Protein AF-A0A937Q8V1-F1 (afdb_monomer_lite)

Secondary structure (DSSP, 8-state):
-----------------HHHHHHT--HHHHHHHH-TTHHHHHHHHTTS---TTTTEEE-SSEEEEEETTEEEEEEEETTTTTEEEEEESS-SSS-HHHHHHHHHHHH-TTTTTSSPPPPP----------------PPP-----------

Foldsee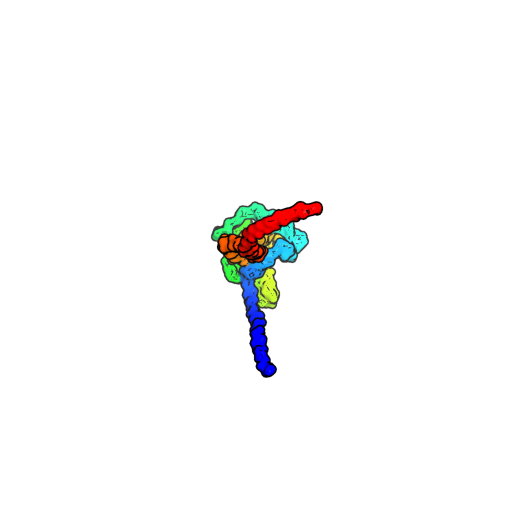k 3Di:
DDDDPDDDPPPPPPPCWPLLVLLPDDQVNQCVVQDPCRNVLLVLLCPFPFDCVPAWDDDRFWTWGQGPNKIKIWGFDPVPVRDIDIDIPVDPHRHSNSSNVSNCSNPCSVVSVSDDDDPDPPPPPDPPPPDDDDDDDDDDDDDDDDDDDD

Structure (mmCIF, N/CA/C/O backbone):
data_AF-A0A937Q8V1-F1
#
_entry.id   AF-A0A937Q8V1-F1
#
loop_
_atom_site.group_PDB
_atom_site.id
_atom_site.type_symbol
_atom_site.label_atom_id
_atom_site.label_alt_id
_atom_site.label_comp_id
_atom_site.label_asym_id
_atom_site.label_entity_id
_atom_site.label_seq_id
_atom_site.pdbx_PDB_ins_code
_atom_site.Cartn_x
_atom_site.Cartn_y
_atom_site.Cartn_z
_atom_site.occupancy
_atom_site.B_iso_or_equiv
_atom_site.auth_seq_id
_atom_site.auth_comp_id
_atom_site.auth_asym_id
_atom_site.auth_atom_id
_atom_site.pdbx_PDB_model_num
ATOM 1 N N . MET A 1 1 ? 53.459 1.905 23.035 1.00 51.44 1 MET A N 1
ATOM 2 C CA . MET A 1 1 ? 52.664 2.034 21.793 1.00 51.44 1 MET A CA 1
ATOM 3 C C . MET A 1 1 ? 51.972 0.692 21.581 1.00 51.44 1 MET A C 1
ATOM 5 O O . MET A 1 1 ? 52.314 -0.215 22.322 1.00 51.44 1 MET A O 1
ATOM 9 N N . ASP A 1 2 ? 50.999 0.586 20.674 1.00 35.78 2 ASP A N 1
ATOM 10 C CA . ASP A 1 2 ? 50.226 -0.640 20.363 1.00 35.78 2 ASP A CA 1
ATOM 11 C C . ASP A 1 2 ? 49.069 -0.959 21.334 1.00 35.78 2 ASP A C 1
ATOM 13 O O . ASP A 1 2 ? 49.249 -1.010 22.543 1.00 35.78 2 ASP A O 1
ATOM 17 N N . LEU A 1 3 ? 47.833 -1.249 20.924 1.00 42.84 3 LEU A N 1
ATOM 18 C CA . LEU A 1 3 ? 47.036 -0.986 19.722 1.00 42.84 3 LEU A CA 1
ATOM 19 C C . LEU A 1 3 ? 45.614 -1.368 20.177 1.00 42.84 3 LEU A C 1
ATOM 21 O O . LEU A 1 3 ? 45.365 -2.522 20.517 1.00 42.84 3 LEU A O 1
ATOM 25 N N . HIS A 1 4 ? 44.688 -0.409 20.265 1.00 49.44 4 HIS A N 1
ATOM 26 C CA . HIS A 1 4 ? 43.284 -0.716 20.554 1.00 49.44 4 HIS A CA 1
ATOM 27 C C . HIS A 1 4 ? 42.698 -1.507 19.373 1.00 49.44 4 HIS A C 1
ATOM 29 O O . HIS A 1 4 ? 42.742 -1.000 18.248 1.00 49.44 4 HIS A O 1
ATOM 35 N N . PRO A 1 5 ? 42.085 -2.687 19.572 1.00 48.97 5 PRO A N 1
ATOM 36 C CA . PRO A 1 5 ? 41.245 -3.269 18.540 1.00 48.97 5 PRO A CA 1
ATOM 37 C C . PRO A 1 5 ? 39.946 -2.458 18.465 1.00 48.97 5 PRO A C 1
ATOM 39 O O . PRO A 1 5 ? 39.041 -2.584 19.292 1.00 48.97 5 PRO A O 1
ATOM 42 N N . GLY A 1 6 ? 39.878 -1.583 17.460 1.00 43.22 6 GLY A N 1
ATOM 43 C CA . GLY A 1 6 ? 38.652 -0.918 17.046 1.00 43.22 6 GLY A CA 1
ATOM 44 C C . GLY A 1 6 ? 37.576 -1.958 16.749 1.00 43.22 6 GLY A C 1
ATOM 45 O O . GLY A 1 6 ? 37.759 -2.845 15.915 1.00 43.22 6 GLY A O 1
ATOM 46 N N . ARG A 1 7 ? 36.455 -1.851 17.466 1.00 44.16 7 ARG A N 1
ATOM 47 C CA . ARG A 1 7 ? 35.243 -2.648 17.267 1.00 44.16 7 ARG A CA 1
ATOM 48 C C . ARG A 1 7 ? 34.847 -2.619 15.792 1.00 44.16 7 ARG A C 1
ATOM 50 O O . ARG A 1 7 ? 34.417 -1.591 15.275 1.00 44.16 7 ARG A O 1
ATOM 57 N N . THR A 1 8 ? 34.945 -3.763 15.130 1.00 42.12 8 THR A N 1
ATOM 58 C CA . THR A 1 8 ? 34.276 -4.014 13.857 1.00 42.12 8 THR A CA 1
ATOM 59 C C . THR A 1 8 ? 32.777 -4.032 14.136 1.00 42.12 8 THR A C 1
ATOM 61 O O . THR A 1 8 ? 32.245 -4.988 14.698 1.00 42.12 8 THR A O 1
ATOM 64 N N . THR A 1 9 ? 32.068 -2.964 13.771 1.00 42.62 9 THR A N 1
ATOM 65 C CA . THR A 1 9 ? 30.610 -3.006 13.657 1.00 42.62 9 THR A CA 1
ATOM 66 C C . THR A 1 9 ? 30.280 -3.924 12.484 1.00 42.62 9 THR A C 1
ATOM 68 O O . THR A 1 9 ? 30.187 -3.511 11.329 1.00 42.62 9 THR A O 1
ATOM 71 N N . MET A 1 10 ? 30.149 -5.220 12.775 1.00 40.78 10 MET A N 1
ATOM 72 C CA . MET A 1 10 ? 29.489 -6.158 11.878 1.00 40.78 10 MET A CA 1
ATOM 73 C C . MET A 1 10 ? 28.087 -5.607 11.628 1.00 40.78 10 MET A C 1
ATOM 75 O O . MET A 1 10 ? 27.216 -5.649 12.492 1.00 40.78 10 MET A O 1
ATOM 79 N N . LYS A 1 11 ? 27.905 -5.010 10.450 1.00 45.41 11 LYS A N 1
ATOM 80 C CA . LYS A 1 11 ? 26.626 -4.538 9.933 1.00 45.41 11 LYS A CA 1
ATOM 81 C C . LYS A 1 11 ? 25.751 -5.770 9.746 1.00 45.41 11 LYS A C 1
ATOM 83 O O . LYS A 1 11 ? 25.783 -6.411 8.698 1.00 45.41 11 LYS A O 1
ATOM 88 N N . GLU A 1 12 ? 25.055 -6.142 10.815 1.00 48.50 12 GLU A N 1
ATOM 89 C CA . GLU A 1 12 ? 24.079 -7.218 10.854 1.00 48.50 12 GLU A CA 1
ATOM 90 C C . GLU A 1 12 ? 23.192 -7.067 9.618 1.00 48.50 12 GLU A C 1
ATOM 92 O O . GLU A 1 12 ? 22.568 -6.020 9.412 1.00 48.50 12 GLU A O 1
ATOM 97 N N . LYS A 1 13 ? 23.234 -8.058 8.716 1.00 46.06 13 LYS A N 1
ATOM 98 C CA . LYS A 1 13 ? 22.411 -8.085 7.504 1.00 46.06 13 LYS A CA 1
ATOM 99 C C . LYS A 1 13 ? 20.965 -8.220 7.960 1.00 46.06 13 LYS A C 1
ATOM 101 O O . LYS A 1 13 ? 20.428 -9.320 8.038 1.00 46.06 13 LYS A O 1
ATOM 106 N N . LYS A 1 14 ? 20.366 -7.085 8.316 1.00 52.41 14 LYS A N 1
ATOM 107 C CA . LYS A 1 14 ? 18.992 -6.962 8.777 1.00 52.41 14 LYS A CA 1
ATOM 108 C C . LYS A 1 14 ? 18.127 -7.534 7.666 1.00 52.41 14 LYS A C 1
ATOM 110 O O . LYS A 1 14 ? 18.004 -6.934 6.601 1.00 52.41 14 LYS A O 1
ATOM 115 N N . MET A 1 15 ? 17.634 -8.752 7.872 1.00 56.44 15 MET A N 1
ATOM 116 C CA . MET A 1 15 ? 16.781 -9.440 6.915 1.00 56.44 15 MET A CA 1
ATOM 117 C C . MET A 1 15 ? 15.551 -8.544 6.738 1.00 56.44 15 MET A C 1
ATOM 119 O O . MET A 1 15 ? 14.749 -8.420 7.665 1.00 56.44 15 MET A O 1
ATOM 123 N N . ILE A 1 16 ? 15.482 -7.809 5.623 1.00 66.19 16 ILE A N 1
ATOM 124 C CA . ILE A 1 16 ? 14.467 -6.771 5.435 1.00 66.19 16 ILE A CA 1
ATOM 125 C C . ILE A 1 16 ? 13.112 -7.468 5.456 1.00 66.19 16 ILE A C 1
ATOM 127 O O . ILE A 1 16 ? 12.815 -8.322 4.620 1.00 66.19 16 ILE A O 1
ATOM 131 N N . ARG A 1 17 ? 12.306 -7.135 6.462 1.00 78.25 17 ARG A N 1
ATOM 132 C CA . ARG A 1 17 ? 10.955 -7.674 6.631 1.00 78.25 17 ARG A CA 1
ATOM 133 C C . ARG A 1 17 ? 9.994 -6.873 5.761 1.00 78.25 17 ARG A C 1
ATOM 135 O O . ARG A 1 17 ? 10.246 -5.696 5.504 1.00 78.25 17 ARG A O 1
ATOM 142 N N . LEU A 1 18 ? 8.859 -7.466 5.374 1.00 84.38 18 LEU A N 1
ATOM 143 C CA . LEU A 1 18 ? 7.825 -6.735 4.626 1.00 84.38 18 LEU A CA 1
ATOM 144 C C . LEU A 1 18 ? 7.449 -5.447 5.365 1.00 84.38 18 LEU A C 1
ATOM 146 O O . LEU A 1 18 ? 7.437 -4.379 4.764 1.00 84.38 18 LEU A O 1
ATOM 150 N N . LYS A 1 19 ? 7.256 -5.538 6.686 1.00 83.00 19 LYS A N 1
ATOM 151 C CA . LYS A 1 19 ? 6.937 -4.381 7.527 1.00 83.00 19 LYS A CA 1
ATOM 152 C C . LYS A 1 19 ? 7.980 -3.261 7.449 1.00 83.00 19 LYS A C 1
ATOM 154 O O . LYS A 1 19 ? 7.607 -2.105 7.314 1.00 83.00 19 LYS A O 1
ATOM 159 N N . ASP A 1 20 ? 9.271 -3.596 7.467 1.00 80.62 20 ASP A N 1
ATOM 160 C CA . ASP A 1 20 ? 10.363 -2.613 7.359 1.00 80.62 20 ASP A CA 1
ATOM 161 C C . ASP A 1 20 ? 10.354 -1.927 5.981 1.00 80.62 20 ASP A C 1
ATOM 163 O O . ASP A 1 20 ? 10.463 -0.705 5.878 1.00 80.62 20 ASP A O 1
ATOM 167 N N . LYS A 1 21 ? 10.100 -2.702 4.917 1.00 83.50 21 LYS A N 1
ATOM 168 C CA . LYS A 1 21 ? 9.978 -2.170 3.555 1.00 83.50 21 LYS A CA 1
ATOM 169 C C . LYS A 1 21 ? 8.781 -1.232 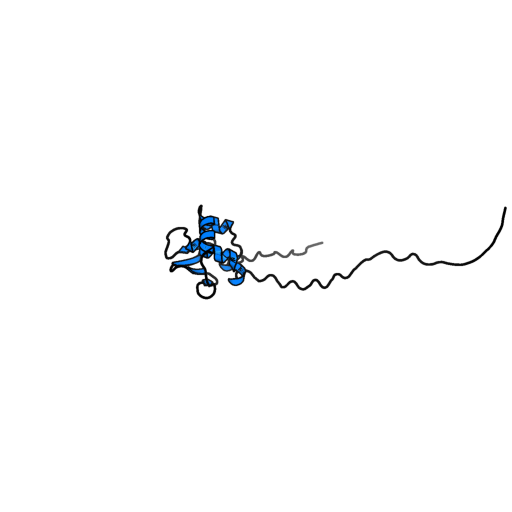3.397 1.00 83.50 21 LYS A C 1
ATOM 171 O O . LYS A 1 21 ? 8.913 -0.199 2.747 1.00 83.50 21 LYS A O 1
ATOM 176 N N . LEU A 1 22 ? 7.630 -1.603 3.959 1.00 86.88 22 LEU A N 1
ATOM 177 C CA . LEU A 1 22 ? 6.407 -0.801 3.904 1.00 86.88 22 LEU A CA 1
ATOM 178 C C . LEU A 1 22 ? 6.508 0.452 4.787 1.00 86.88 22 LEU A C 1
ATOM 180 O O . LEU A 1 22 ? 6.048 1.515 4.387 1.00 86.88 22 LEU A O 1
ATOM 184 N N . SER A 1 23 ? 7.180 0.366 5.938 1.00 84.25 23 SER A N 1
ATOM 185 C CA . SER A 1 23 ? 7.414 1.508 6.835 1.00 84.25 23 SER A CA 1
ATOM 186 C C . SER A 1 23 ? 8.223 2.617 6.151 1.00 84.25 23 SER A C 1
ATOM 188 O O . SER A 1 23 ? 7.828 3.789 6.144 1.00 84.25 23 SER A O 1
ATOM 190 N N . HIS A 1 24 ? 9.296 2.234 5.453 1.00 84.44 24 HIS A N 1
ATOM 191 C CA . HIS A 1 24 ? 10.133 3.150 4.676 1.00 84.44 24 HIS A CA 1
ATOM 192 C C . HIS A 1 24 ? 9.541 3.546 3.313 1.00 84.44 24 HIS A C 1
ATOM 194 O O . HIS A 1 24 ? 10.170 4.310 2.578 1.00 84.44 24 HIS A O 1
ATOM 200 N N . LEU A 1 25 ? 8.353 3.044 2.955 1.00 87.31 25 LEU A N 1
ATOM 201 C CA . LEU A 1 25 ? 7.737 3.336 1.668 1.00 87.31 25 LEU A CA 1
ATOM 202 C C . LEU A 1 25 ? 7.340 4.812 1.579 1.00 87.31 25 LEU A C 1
ATOM 204 O O . LEU A 1 25 ? 6.617 5.323 2.433 1.00 87.31 25 LEU A O 1
ATOM 208 N N . THR A 1 26 ? 7.774 5.506 0.532 1.00 88.94 26 THR A N 1
ATOM 209 C CA . THR A 1 26 ? 7.371 6.896 0.268 1.00 88.94 26 THR A CA 1
ATOM 210 C C . THR A 1 26 ? 6.316 6.973 -0.833 1.00 88.94 26 THR A C 1
ATOM 212 O O . THR A 1 26 ? 6.213 6.083 -1.679 1.00 88.94 26 THR A O 1
ATOM 215 N N . TYR A 1 27 ? 5.578 8.084 -0.893 1.00 89.69 27 TYR A N 1
ATOM 216 C CA . TYR A 1 27 ? 4.623 8.346 -1.977 1.00 89.69 27 TYR A CA 1
ATOM 217 C C . TYR A 1 27 ? 5.274 8.241 -3.368 1.00 89.69 27 TYR A C 1
ATOM 219 O O . TYR A 1 27 ? 4.716 7.646 -4.290 1.00 89.69 27 TYR A O 1
ATOM 227 N N . THR A 1 28 ? 6.501 8.749 -3.514 1.00 89.62 28 THR A N 1
ATOM 228 C CA . THR A 1 28 ? 7.262 8.660 -4.768 1.00 89.62 28 THR A CA 1
ATOM 229 C C . THR A 1 28 ? 7.624 7.219 -5.132 1.00 89.62 28 THR A C 1
ATOM 231 O O . THR A 1 28 ? 7.576 6.859 -6.307 1.00 89.62 28 THR A O 1
ATOM 234 N N . GLN A 1 29 ? 7.947 6.369 -4.153 1.00 90.00 29 GLN A N 1
ATOM 235 C CA . GLN A 1 29 ? 8.187 4.943 -4.384 1.00 90.00 29 GLN A CA 1
ATOM 236 C C . GLN A 1 29 ? 6.897 4.204 -4.750 1.00 90.00 29 GLN A C 1
ATOM 238 O O . GLN A 1 29 ? 6.901 3.431 -5.705 1.00 90.00 29 GLN A O 1
ATOM 243 N N . ALA A 1 30 ? 5.790 4.478 -4.055 1.00 90.69 30 ALA A N 1
ATOM 244 C CA . ALA A 1 30 ? 4.476 3.921 -4.374 1.00 90.69 30 ALA A CA 1
ATOM 245 C C . ALA A 1 30 ? 4.046 4.266 -5.811 1.00 90.69 30 ALA A C 1
ATOM 247 O O . ALA A 1 30 ? 3.634 3.387 -6.569 1.00 90.69 30 ALA A O 1
ATOM 248 N N . CYS A 1 31 ? 4.250 5.517 -6.239 1.00 92.00 31 CYS A N 1
ATOM 249 C CA . CYS A 1 31 ? 4.000 5.926 -7.621 1.00 92.00 31 CYS A CA 1
ATOM 250 C C . CYS A 1 31 ? 4.852 5.133 -8.625 1.00 92.00 31 CYS A C 1
ATOM 252 O O . CYS A 1 31 ? 4.332 4.702 -9.647 1.00 92.00 31 CYS A O 1
ATOM 254 N N . LYS A 1 32 ? 6.136 4.878 -8.330 1.00 90.19 32 LYS A N 1
ATOM 255 C CA . LYS A 1 32 ? 7.006 4.065 -9.202 1.00 90.19 32 LYS A CA 1
ATOM 256 C C . LYS A 1 32 ? 6.523 2.623 -9.343 1.00 90.19 32 LYS A C 1
ATOM 258 O O . LYS A 1 32 ? 6.697 2.047 -10.411 1.00 90.19 32 LYS A O 1
ATOM 263 N N . PHE A 1 33 ? 5.928 2.046 -8.298 1.00 88.69 33 PHE A N 1
ATOM 264 C CA . PHE A 1 33 ? 5.339 0.711 -8.390 1.00 88.69 33 PHE A CA 1
ATOM 265 C C . PHE A 1 33 ? 4.116 0.707 -9.305 1.00 88.69 33 PHE A C 1
ATOM 267 O O . PHE A 1 33 ? 4.027 -0.138 -10.181 1.00 88.69 33 PHE A O 1
ATOM 274 N N . LEU A 1 34 ? 3.218 1.678 -9.163 1.00 88.75 34 LEU A N 1
ATOM 275 C CA . LEU A 1 34 ? 1.988 1.755 -9.957 1.00 88.75 34 LEU A CA 1
ATOM 276 C C . LEU A 1 34 ? 2.181 2.315 -11.380 1.00 88.75 34 LEU A C 1
ATOM 278 O O . LEU A 1 34 ? 1.247 2.299 -12.180 1.00 88.75 34 LEU A O 1
ATOM 282 N N . GLY A 1 35 ? 3.370 2.824 -11.704 1.00 89.50 35 GLY A N 1
ATOM 283 C CA . GLY A 1 35 ? 3.691 3.389 -13.012 1.00 89.50 35 GLY A CA 1
ATOM 284 C C . GLY A 1 35 ? 3.2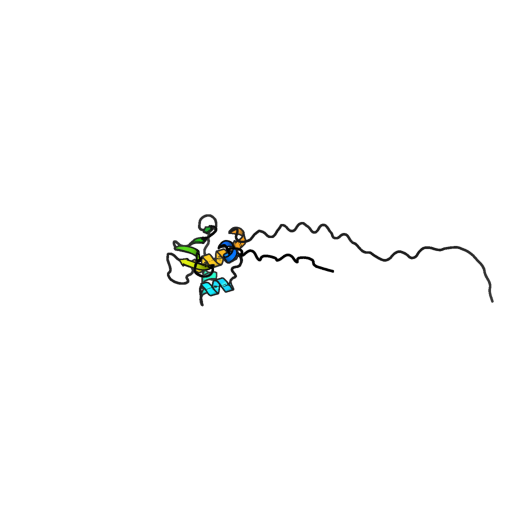06 4.830 -13.200 1.00 89.50 35 GLY A C 1
ATOM 285 O O . GLY A 1 35 ? 3.004 5.585 -12.249 1.00 89.50 35 GLY A O 1
ATOM 286 N N . THR A 1 36 ? 3.023 5.229 -14.459 1.00 87.19 36 THR A N 1
ATOM 287 C CA . THR A 1 36 ? 2.706 6.610 -14.877 1.00 87.19 36 THR A CA 1
ATOM 288 C C . THR A 1 36 ? 1.457 7.186 -14.208 1.00 87.19 36 THR A C 1
ATOM 290 O O . THR A 1 36 ? 1.431 8.364 -13.861 1.00 87.19 36 THR A O 1
ATOM 293 N N . ASN A 1 37 ? 0.446 6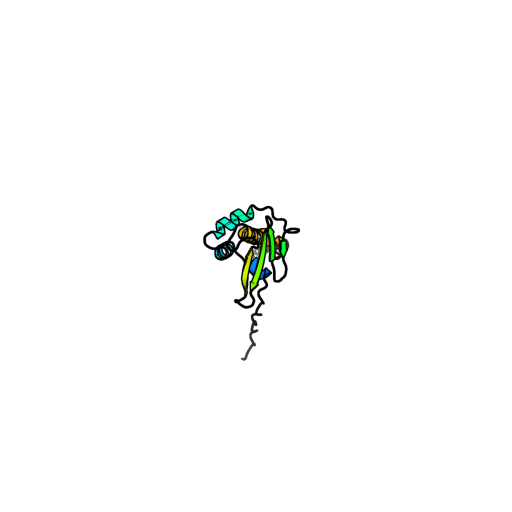.352 -13.952 1.00 89.56 37 ASN A N 1
ATOM 294 C CA . ASN A 1 37 ? -0.808 6.760 -13.314 1.00 89.56 37 ASN A CA 1
ATOM 295 C C . ASN A 1 37 ? -0.814 6.606 -11.785 1.00 89.56 37 ASN A C 1
ATOM 297 O O . ASN A 1 37 ? -1.843 6.847 -11.150 1.00 89.56 37 ASN A O 1
ATOM 301 N N . GLY A 1 38 ? 0.313 6.240 -11.168 1.00 90.00 38 GLY A N 1
ATOM 302 C CA . GLY A 1 38 ? 0.366 5.870 -9.755 1.00 90.00 38 GLY A CA 1
ATOM 303 C C . GLY A 1 38 ? -0.186 6.924 -8.803 1.00 90.00 38 GLY A C 1
ATOM 304 O O . GLY A 1 38 ? -1.030 6.617 -7.968 1.00 90.00 38 GLY A O 1
ATOM 305 N N . GLY A 1 39 ? 0.194 8.190 -8.983 1.00 91.75 39 GLY A N 1
ATOM 306 C CA . GLY A 1 39 ? -0.298 9.267 -8.122 1.00 91.75 39 GLY A CA 1
ATOM 307 C C . GLY A 1 39 ? -1.801 9.541 -8.258 1.00 91.75 39 GLY A C 1
ATOM 308 O O . GLY A 1 39 ? -2.435 10.033 -7.326 1.00 91.75 39 GLY A O 1
ATOM 309 N N . LYS A 1 40 ? -2.406 9.232 -9.412 1.00 94.12 40 LYS A N 1
ATOM 310 C CA . LYS A 1 40 ? -3.863 9.321 -9.588 1.00 94.12 40 LYS A CA 1
ATOM 311 C C . LYS A 1 40 ? -4.555 8.148 -8.895 1.00 94.12 40 LYS A C 1
ATOM 313 O O . LYS A 1 40 ? -5.515 8.373 -8.168 1.00 94.12 40 LYS A O 1
ATOM 318 N N . LEU A 1 41 ? -4.027 6.936 -9.066 1.00 93.56 41 LEU A N 1
ATOM 319 C CA . LEU A 1 41 ? -4.573 5.721 -8.462 1.00 93.56 41 LEU A CA 1
ATOM 320 C C . LEU A 1 41 ? -4.509 5.754 -6.933 1.00 93.56 41 LEU A C 1
ATOM 322 O O . LEU A 1 41 ? -5.491 5.393 -6.300 1.00 93.56 41 LEU A O 1
ATOM 326 N N . ILE A 1 42 ? -3.409 6.235 -6.342 1.00 93.56 42 ILE A N 1
ATOM 327 C CA . ILE A 1 42 ? -3.285 6.398 -4.881 1.00 93.56 42 ILE A CA 1
ATOM 328 C C . ILE A 1 42 ? -4.352 7.365 -4.370 1.00 93.56 42 ILE A C 1
ATOM 330 O O . ILE A 1 42 ? -5.135 7.009 -3.502 1.00 93.56 42 ILE A O 1
ATOM 334 N N . ARG A 1 43 ? -4.467 8.550 -4.982 1.00 92.56 43 ARG A N 1
ATOM 335 C CA . ARG A 1 43 ? -5.473 9.549 -4.584 1.00 92.56 43 ARG A CA 1
ATOM 336 C C . ARG A 1 43 ? -6.913 9.080 -4.767 1.00 92.56 43 ARG A C 1
ATOM 338 O O . ARG A 1 43 ? -7.782 9.492 -4.014 1.00 92.56 43 ARG A O 1
ATOM 345 N N . GLN A 1 44 ? -7.192 8.279 -5.792 1.00 93.06 44 GLN A N 1
ATOM 346 C CA . GLN A 1 44 ? -8.514 7.679 -5.976 1.00 93.06 44 GLN A CA 1
ATOM 347 C C . GLN A 1 44 ? -8.755 6.541 -4.978 1.00 93.06 44 GLN A C 1
ATOM 349 O O . GLN A 1 44 ? -9.877 6.375 -4.520 1.00 93.06 44 GLN A O 1
ATOM 354 N N . GLY A 1 45 ? -7.708 5.796 -4.630 1.00 89.62 45 GLY A N 1
ATOM 355 C CA . GLY A 1 45 ? -7.750 4.708 -3.668 1.00 89.62 45 GLY A CA 1
ATOM 356 C C . GLY A 1 45 ? -7.916 5.167 -2.219 1.00 89.62 45 GLY A C 1
ATOM 357 O O . GLY A 1 45 ? -8.645 4.532 -1.473 1.00 89.62 45 GLY A O 1
ATOM 358 N N . GLY A 1 46 ? -7.327 6.300 -1.835 1.00 88.81 46 GLY A N 1
ATOM 359 C CA . GLY A 1 46 ? -7.530 6.908 -0.514 1.00 88.81 46 GLY A CA 1
ATOM 360 C C . GLY A 1 46 ? -8.945 7.452 -0.281 1.00 88.81 46 GLY A C 1
ATOM 361 O O . GLY A 1 46 ? -9.247 7.930 0.801 1.00 88.81 46 GLY A O 1
ATOM 362 N N . LYS A 1 47 ? -9.830 7.398 -1.288 1.00 90.62 47 LYS A N 1
ATOM 363 C CA . LYS A 1 47 ? -11.257 7.722 -1.123 1.00 90.62 47 LYS A CA 1
ATOM 364 C C . LYS A 1 47 ? -12.090 6.537 -0.647 1.00 90.62 47 LYS A C 1
ATOM 366 O O . LYS A 1 47 ? -13.268 6.725 -0.361 1.00 90.62 47 LYS A O 1
ATOM 371 N N . TYR A 1 48 ? -11.531 5.327 -0.658 1.00 89.12 48 TYR A N 1
ATOM 372 C CA . TYR A 1 48 ? -12.226 4.172 -0.112 1.00 89.12 48 TYR A CA 1
ATOM 373 C C . TYR A 1 48 ? -12.182 4.231 1.407 1.00 89.12 48 TYR A C 1
ATOM 375 O O . TYR A 1 48 ? -11.117 4.414 1.991 1.00 89.12 48 TYR A O 1
ATOM 383 N N . ASP A 1 49 ? -13.342 4.033 2.018 1.00 88.06 49 ASP A N 1
ATOM 384 C CA . ASP A 1 49 ? -13.461 3.857 3.456 1.00 88.06 49 ASP A CA 1
ATOM 385 C C . ASP A 1 49 ? -13.018 2.428 3.801 1.00 88.06 49 ASP A C 1
ATOM 387 O O . ASP A 1 49 ? -13.694 1.448 3.472 1.00 88.06 49 ASP A O 1
ATOM 391 N N . ILE A 1 50 ? -11.799 2.303 4.327 1.00 89.69 50 ILE A N 1
ATOM 392 C CA . ILE A 1 50 ? -11.160 1.019 4.611 1.00 89.69 50 ILE A CA 1
ATOM 393 C C . ILE A 1 50 ? -11.016 0.864 6.117 1.00 89.69 50 ILE A C 1
ATOM 395 O O . ILE A 1 50 ? -10.304 1.629 6.765 1.00 89.69 50 ILE A O 1
ATOM 399 N N . ASP A 1 51 ? -11.608 -0.201 6.642 1.00 87.62 51 ASP A N 1
ATOM 400 C CA . ASP A 1 51 ? -11.453 -0.588 8.037 1.00 87.62 51 ASP A CA 1
ATOM 401 C C . ASP A 1 51 ? -10.182 -1.437 8.220 1.00 87.62 51 ASP A C 1
ATOM 403 O O . ASP A 1 51 ? -10.056 -2.544 7.687 1.00 87.62 51 ASP A O 1
ATOM 407 N N . LEU A 1 52 ? -9.217 -0.920 8.983 1.00 86.56 52 LEU A N 1
ATOM 408 C CA . LEU A 1 52 ? -7.943 -1.594 9.261 1.00 86.56 52 LEU A CA 1
ATOM 409 C C . LEU A 1 52 ? -8.096 -2.902 10.053 1.00 86.56 52 LEU A C 1
ATOM 411 O O . LEU A 1 52 ? -7.190 -3.733 10.033 1.00 86.56 52 LEU A O 1
ATOM 415 N N . THR A 1 53 ? -9.190 -3.079 10.786 1.00 84.75 53 THR A N 1
ATOM 416 C CA . THR A 1 53 ? -9.419 -4.244 11.646 1.00 84.75 53 THR A CA 1
ATOM 417 C C . THR A 1 53 ? -10.163 -5.357 10.918 1.00 84.75 53 THR A C 1
ATOM 419 O O . THR A 1 53 ? -9.821 -6.527 11.088 1.00 84.75 53 THR A O 1
ATOM 422 N N . GLU A 1 54 ? -11.121 -5.005 10.060 1.00 88.88 54 GLU A N 1
ATOM 423 C CA . GLU A 1 54 ? -11.945 -5.981 9.337 1.00 88.88 54 GLU A CA 1
ATOM 424 C C . GLU A 1 54 ? -11.406 -6.299 7.939 1.00 88.88 54 GLU A C 1
ATOM 426 O O . GLU A 1 54 ? -11.455 -7.443 7.483 1.00 88.88 54 GLU A O 1
ATOM 431 N N . GLN A 1 55 ? -10.874 -5.293 7.241 1.00 92.00 55 GLN A N 1
ATOM 432 C CA . GLN A 1 55 ? -10.530 -5.403 5.822 1.00 92.00 55 GLN A CA 1
ATOM 433 C C . GLN A 1 55 ? -9.029 -5.592 5.579 1.00 92.00 55 GLN A C 1
ATOM 435 O O . GLN A 1 55 ? -8.624 -5.938 4.464 1.00 92.00 55 GLN A O 1
ATOM 440 N N . VAL A 1 56 ? -8.187 -5.416 6.602 1.00 91.81 56 VAL A N 1
ATOM 441 C CA . VAL A 1 56 ? -6.730 -5.537 6.480 1.00 91.81 56 VAL A CA 1
ATOM 442 C C . VAL A 1 56 ? -6.192 -6.722 7.265 1.00 91.81 56 VAL A C 1
ATOM 444 O O . VAL A 1 56 ? -6.437 -6.911 8.449 1.00 91.81 56 VAL A O 1
ATOM 447 N N . THR A 1 57 ? -5.352 -7.510 6.603 1.00 91.25 57 THR A N 1
ATOM 448 C CA . THR A 1 57 ? -4.553 -8.559 7.230 1.00 91.25 57 THR A CA 1
ATOM 449 C C . THR A 1 57 ? -3.080 -8.266 6.996 1.00 91.25 57 THR A C 1
ATOM 451 O O . THR A 1 57 ? -2.556 -8.460 5.898 1.00 91.25 57 THR A O 1
ATOM 454 N N . LEU A 1 58 ? -2.380 -7.821 8.039 1.00 88.62 58 LEU A N 1
ATOM 455 C CA . LEU A 1 58 ? -0.943 -7.570 7.983 1.00 88.62 58 LEU A CA 1
ATOM 456 C C . LEU A 1 58 ? -0.171 -8.560 8.860 1.00 88.62 58 LEU A C 1
ATOM 458 O O . LEU A 1 58 ? -0.251 -8.557 10.086 1.00 88.62 58 LEU A O 1
ATOM 462 N N . THR A 1 59 ? 0.678 -9.354 8.218 1.00 85.94 59 THR A N 1
ATOM 463 C CA . THR A 1 59 ? 1.569 -10.324 8.862 1.00 85.94 59 THR A CA 1
ATOM 464 C C . THR A 1 59 ? 3.041 -9.920 8.691 1.00 85.94 59 THR A C 1
ATOM 466 O O . THR A 1 59 ? 3.368 -8.811 8.265 1.00 85.94 59 THR A O 1
ATOM 469 N N . ARG A 1 60 ? 3.979 -10.812 9.043 1.00 78.81 60 ARG A N 1
ATOM 470 C CA . ARG A 1 60 ? 5.425 -10.571 8.867 1.00 78.81 60 ARG A CA 1
ATOM 471 C C . ARG A 1 60 ? 5.878 -10.551 7.400 1.00 78.81 60 ARG A C 1
ATOM 473 O O . ARG A 1 60 ? 6.845 -9.854 7.093 1.00 78.81 60 ARG A O 1
ATOM 480 N N . HIS A 1 61 ? 5.198 -11.291 6.522 1.00 82.75 61 HIS A N 1
ATOM 481 C CA . HIS A 1 61 ? 5.615 -11.501 5.125 1.00 82.75 61 HIS A CA 1
ATOM 482 C C . HIS A 1 61 ? 4.532 -11.162 4.096 1.00 82.75 61 HIS A C 1
ATOM 484 O O . HIS A 1 61 ? 4.838 -11.079 2.909 1.00 82.75 61 HIS A O 1
ATOM 490 N N . LEU A 1 62 ? 3.294 -10.953 4.546 1.00 88.94 62 LEU A N 1
ATOM 491 C CA . LEU A 1 62 ? 2.125 -10.723 3.707 1.00 88.94 62 LEU A CA 1
ATOM 492 C C . LEU A 1 62 ? 1.317 -9.545 4.247 1.00 88.94 62 LEU A C 1
ATOM 494 O O . LEU A 1 62 ? 1.013 -9.508 5.439 1.00 88.94 62 LEU A O 1
ATOM 498 N N . PHE A 1 63 ? 0.945 -8.635 3.362 1.00 92.44 63 PHE A N 1
ATOM 499 C CA . PHE A 1 63 ? -0.097 -7.643 3.569 1.00 92.44 63 PHE A CA 1
ATOM 500 C C . PHE A 1 63 ? -1.236 -7.962 2.609 1.00 92.44 63 PHE A C 1
ATOM 502 O O . PHE A 1 63 ? -1.002 -8.169 1.416 1.00 92.44 63 PHE A O 1
ATOM 509 N N . GLN A 1 64 ? -2.453 -8.017 3.125 1.00 94.31 64 GLN A N 1
ATOM 510 C CA . GLN A 1 64 ? -3.644 -8.246 2.336 1.00 94.31 64 GLN A CA 1
ATOM 511 C C . GLN A 1 64 ? -4.700 -7.208 2.695 1.00 94.31 64 GLN A C 1
ATOM 513 O O . GLN A 1 64 ? -4.943 -6.965 3.872 1.00 94.31 64 GLN A O 1
ATOM 518 N N . LEU A 1 65 ? -5.306 -6.609 1.677 1.00 94.62 65 LEU A N 1
ATOM 519 C CA . LEU A 1 65 ? -6.405 -5.664 1.811 1.00 94.62 65 LEU A CA 1
ATOM 520 C C . LEU A 1 65 ? -7.588 -6.184 1.003 1.00 94.62 65 LEU A C 1
ATOM 522 O O . LEU A 1 65 ? -7.441 -6.483 -0.182 1.00 94.62 65 LEU A O 1
ATOM 526 N N . HIS A 1 66 ? -8.750 -6.246 1.632 1.00 94.38 66 HIS A N 1
ATOM 527 C CA . HIS A 1 66 ? -10.028 -6.437 0.962 1.00 94.38 66 HIS A CA 1
ATOM 528 C C . HIS A 1 66 ? -10.632 -5.063 0.697 1.00 94.38 66 HIS A C 1
ATOM 530 O O . HIS A 1 66 ? -10.764 -4.262 1.609 1.00 94.38 66 HIS A O 1
ATOM 536 N N . VAL A 1 67 ? -10.942 -4.746 -0.555 1.00 93.12 67 VAL A N 1
ATOM 537 C CA . VAL A 1 67 ? -11.523 -3.451 -0.922 1.00 93.12 67 VAL A CA 1
ATOM 538 C C . VAL A 1 67 ? -12.438 -3.629 -2.120 1.00 93.12 67 VAL A C 1
ATOM 540 O O . VAL A 1 67 ? -12.021 -4.157 -3.150 1.00 93.12 67 VAL A O 1
ATOM 543 N N . ASN A 1 68 ? -13.692 -3.188 -1.992 1.00 88.81 68 ASN A N 1
ATOM 544 C CA . ASN A 1 68 ? -14.680 -3.215 -3.075 1.00 88.81 68 ASN A CA 1
ATOM 545 C C . ASN A 1 68 ? -14.824 -4.604 -3.749 1.00 88.81 68 ASN A C 1
ATOM 547 O O . ASN A 1 68 ? -14.865 -4.721 -4.972 1.00 88.81 68 ASN A O 1
ATOM 551 N N . GLY A 1 69 ? -14.804 -5.676 -2.947 1.00 89.56 69 GLY A N 1
ATOM 552 C CA . GLY A 1 69 ? -14.876 -7.064 -3.428 1.00 89.56 69 GLY A CA 1
ATOM 553 C C . GLY A 1 69 ? -13.595 -7.605 -4.084 1.00 89.56 69 GLY A C 1
ATOM 554 O O . GLY A 1 69 ? -13.571 -8.757 -4.513 1.00 89.56 69 GLY A O 1
ATOM 555 N N . ALA A 1 70 ? -12.522 -6.814 -4.153 1.00 94.00 70 ALA A N 1
ATOM 556 C CA . ALA A 1 70 ? -11.213 -7.240 -4.629 1.00 94.00 70 ALA A CA 1
ATOM 557 C C . ALA A 1 70 ? -10.244 -7.474 -3.463 1.00 94.00 70 ALA A C 1
ATOM 559 O O . ALA A 1 70 ? -10.290 -6.791 -2.442 1.00 94.00 70 ALA A O 1
ATOM 560 N N . VAL A 1 71 ? -9.315 -8.411 -3.647 1.00 95.25 71 VAL A N 1
ATOM 561 C CA . VAL A 1 71 ? -8.260 -8.720 -2.681 1.00 95.25 71 VAL A CA 1
ATOM 562 C C . VAL A 1 71 ? -6.925 -8.269 -3.249 1.00 95.25 71 VAL A C 1
ATOM 564 O O . VAL A 1 71 ? -6.435 -8.795 -4.252 1.00 95.25 71 VAL A O 1
ATOM 567 N N . VAL A 1 72 ? -6.319 -7.285 -2.600 1.00 95.19 72 VAL A N 1
ATOM 568 C CA . VAL A 1 72 ? -4.963 -6.835 -2.887 1.00 95.19 72 VAL A CA 1
ATOM 569 C C . VAL A 1 72 ? -3.999 -7.583 -1.989 1.00 95.19 72 VAL A C 1
ATOM 571 O O . VAL A 1 72 ? -4.152 -7.586 -0.774 1.00 95.19 72 VAL A O 1
ATOM 574 N N . THR A 1 73 ? -2.975 -8.188 -2.578 1.00 94.88 73 THR A N 1
ATOM 575 C CA . THR A 1 73 ? -1.945 -8.926 -1.849 1.00 94.88 73 THR A CA 1
ATOM 576 C C . THR A 1 73 ? -0.581 -8.319 -2.132 1.00 94.88 73 THR A C 1
ATOM 578 O O . THR A 1 73 ? -0.199 -8.190 -3.294 1.00 94.88 73 THR A O 1
ATOM 581 N N . MET A 1 74 ? 0.183 -8.008 -1.086 1.00 92.62 74 MET A N 1
ATOM 582 C CA . MET A 1 74 ? 1.550 -7.495 -1.168 1.00 92.62 74 MET A CA 1
ATOM 583 C C . MET A 1 74 ? 2.492 -8.345 -0.313 1.00 92.62 74 MET A C 1
ATOM 585 O O . MET A 1 74 ? 2.200 -8.656 0.839 1.00 92.62 74 MET A O 1
ATOM 589 N N . GLN A 1 75 ? 3.630 -8.736 -0.872 1.00 90.81 75 GLN A N 1
ATOM 590 C CA . GLN A 1 75 ? 4.621 -9.591 -0.215 1.00 90.81 75 GLN A CA 1
ATOM 591 C C . GLN A 1 75 ? 6.022 -9.300 -0.754 1.00 90.81 75 GLN A C 1
ATOM 593 O O . GLN A 1 75 ? 6.170 -8.735 -1.836 1.00 90.81 75 GLN A O 1
ATOM 598 N N . LEU A 1 76 ? 7.064 -9.659 -0.005 1.00 85.19 76 LEU A N 1
ATOM 599 C CA . LEU A 1 76 ? 8.435 -9.576 -0.510 1.00 85.19 76 LEU A CA 1
ATOM 600 C C . LEU A 1 76 ? 8.797 -10.870 -1.229 1.00 85.19 76 LEU A C 1
ATOM 602 O O . LEU A 1 76 ? 8.609 -11.949 -0.676 1.00 85.19 76 LEU A O 1
ATOM 606 N N . ASP A 1 77 ? 9.361 -10.750 -2.426 1.00 79.00 77 ASP A N 1
ATOM 607 C CA . ASP A 1 77 ? 9.919 -11.888 -3.151 1.00 79.00 77 ASP A CA 1
ATOM 608 C C . ASP A 1 77 ? 11.369 -12.136 -2.679 1.00 79.00 77 ASP A C 1
ATOM 610 O O . ASP A 1 77 ? 12.246 -11.292 -2.927 1.00 79.00 77 ASP A O 1
ATOM 614 N N . PRO A 1 78 ? 11.653 -13.258 -1.984 1.00 68.44 78 PRO A N 1
ATOM 615 C CA . PRO A 1 78 ? 12.990 -13.551 -1.474 1.00 68.44 78 PRO A CA 1
ATOM 616 C C . PRO A 1 78 ? 14.005 -13.825 -2.593 1.00 68.44 78 PRO A C 1
ATOM 618 O O . PRO A 1 78 ? 15.200 -13.634 -2.377 1.00 68.44 78 PRO A O 1
ATOM 621 N N . LEU A 1 79 ? 13.553 -14.213 -3.791 1.00 67.62 79 LEU A N 1
ATOM 622 C CA . LEU A 1 79 ? 14.412 -14.577 -4.920 1.00 67.62 79 LEU A CA 1
ATOM 623 C C . LEU A 1 79 ? 14.806 -13.367 -5.781 1.00 67.62 79 LEU A C 1
ATOM 625 O O . LEU A 1 79 ? 15.785 -13.426 -6.519 1.00 67.62 79 LEU A O 1
ATOM 629 N N . LYS A 1 80 ? 14.086 -12.241 -5.671 1.00 66.62 80 LYS A N 1
ATOM 630 C CA . LYS A 1 80 ? 14.313 -11.021 -6.472 1.00 66.62 80 LYS A CA 1
ATOM 631 C C . LYS A 1 80 ? 14.817 -9.845 -5.637 1.00 66.62 80 LYS A C 1
ATOM 633 O O . LYS A 1 80 ? 14.263 -8.751 -5.720 1.00 66.62 80 LYS A O 1
ATOM 638 N N . HIS A 1 81 ? 15.850 -10.049 -4.820 1.00 68.19 81 HIS A N 1
ATOM 639 C CA . HIS A 1 81 ? 16.418 -9.006 -3.948 1.00 68.19 81 HIS A CA 1
ATOM 640 C C . HIS A 1 81 ? 15.400 -8.374 -2.979 1.00 68.19 81 HIS A C 1
ATOM 642 O O . HIS A 1 81 ? 15.463 -7.170 -2.724 1.00 68.19 81 HIS A O 1
ATOM 648 N N . GLN A 1 82 ? 14.440 -9.150 -2.458 1.00 68.31 82 GLN A N 1
ATOM 649 C CA . GLN A 1 82 ? 13.402 -8.628 -1.555 1.00 68.31 82 GLN A CA 1
ATOM 650 C C . GLN A 1 82 ? 12.600 -7.488 -2.211 1.00 68.31 82 GLN A C 1
ATOM 652 O O . GLN A 1 82 ? 12.266 -6.475 -1.585 1.00 68.31 82 GLN A O 1
ATOM 657 N N . ARG A 1 83 ? 12.319 -7.623 -3.514 1.00 81.75 83 ARG A N 1
ATOM 658 C CA . ARG A 1 83 ? 11.425 -6.711 -4.230 1.00 81.75 83 ARG A CA 1
ATOM 659 C C . ARG A 1 83 ? 9.996 -6.901 -3.739 1.00 81.75 83 ARG A C 1
ATOM 661 O O . ARG A 1 83 ? 9.546 -8.021 -3.514 1.00 81.75 83 ARG A O 1
ATOM 668 N N . LEU A 1 84 ? 9.289 -5.784 -3.596 1.00 86.75 84 LEU A N 1
ATOM 669 C CA . LEU A 1 84 ? 7.875 -5.784 -3.255 1.00 86.75 84 LEU A CA 1
ATOM 670 C C . LEU A 1 84 ? 7.080 -6.298 -4.457 1.00 86.75 84 LEU A C 1
ATOM 672 O O . LEU A 1 84 ? 7.048 -5.651 -5.503 1.00 86.75 84 LEU A O 1
ATOM 676 N N . HIS A 1 85 ? 6.467 -7.462 -4.296 1.00 89.69 85 HIS A N 1
ATOM 677 C CA . HIS A 1 85 ? 5.504 -8.022 -5.224 1.00 89.69 85 HIS A CA 1
ATOM 678 C C . HIS A 1 85 ? 4.100 -7.656 -4.756 1.00 89.69 85 HIS A C 1
ATOM 680 O O . HIS A 1 85 ? 3.775 -7.801 -3.577 1.00 89.69 85 HIS A O 1
ATOM 686 N N . TYR A 1 86 ? 3.266 -7.186 -5.672 1.00 91.56 86 TYR A N 1
ATOM 687 C CA . TYR A 1 86 ? 1.889 -6.808 -5.392 1.00 91.56 86 TYR A CA 1
ATOM 688 C C . TYR A 1 86 ? 0.990 -7.312 -6.515 1.00 91.56 86 TYR A C 1
ATOM 690 O O . TYR A 1 86 ? 1.393 -7.350 -7.676 1.00 91.56 86 TYR A O 1
ATOM 698 N N . LYS A 1 87 ? -0.226 -7.715 -6.164 1.00 93.69 87 LYS A N 1
ATOM 699 C CA . LYS A 1 87 ? -1.241 -8.165 -7.115 1.00 93.69 87 LYS A CA 1
ATOM 700 C C . LYS A 1 87 ? -2.630 -7.798 -6.618 1.00 93.69 87 LYS A C 1
ATOM 702 O O . LYS A 1 87 ? -2.843 -7.679 -5.413 1.00 93.69 87 LYS A O 1
ATOM 707 N N . CYS A 1 88 ? -3.558 -7.653 -7.548 1.00 94.88 88 CYS A N 1
ATOM 708 C CA . CYS A 1 88 ? -4.980 -7.531 -7.269 1.00 94.88 88 CYS A CA 1
ATOM 709 C C . CYS A 1 88 ? -5.677 -8.789 -7.793 1.00 94.88 88 CYS A C 1
ATOM 711 O O . CYS A 1 88 ? -5.350 -9.253 -8.880 1.00 94.88 88 CYS A O 1
ATOM 713 N N . SER A 1 89 ? -6.626 -9.348 -7.045 1.00 94.81 89 SER A N 1
ATOM 714 C CA . SER A 1 89 ? -7.399 -10.510 -7.503 1.00 94.81 89 SER A CA 1
ATOM 715 C C . SER A 1 89 ? -8.357 -10.182 -8.651 1.00 94.81 89 SER A C 1
ATOM 717 O O . SER A 1 89 ? -8.745 -11.081 -9.385 1.00 94.81 89 SER A O 1
ATOM 719 N N . ALA A 1 90 ? -8.737 -8.909 -8.802 1.00 93.62 90 ALA A N 1
ATOM 720 C CA . ALA A 1 90 ? -9.708 -8.450 -9.794 1.00 93.62 90 ALA A CA 1
ATOM 721 C C . ALA A 1 90 ? -9.078 -7.708 -10.985 1.00 93.62 90 ALA A C 1
ATOM 723 O O . ALA A 1 90 ? -9.765 -7.419 -11.960 1.00 93.62 90 ALA A O 1
ATOM 724 N N . CYS A 1 91 ? -7.798 -7.331 -10.906 1.00 92.94 91 CYS A N 1
ATOM 725 C CA . CYS A 1 91 ? -7.139 -6.531 -11.939 1.00 92.94 91 CYS A CA 1
ATOM 726 C C . CYS A 1 91 ? -5.745 -7.076 -12.239 1.00 92.94 91 CYS A C 1
ATOM 728 O O . CYS A 1 91 ? -4.963 -7.316 -11.322 1.00 92.94 91 CYS A O 1
ATOM 730 N N . GLU A 1 92 ? -5.409 -7.175 -13.522 1.00 87.12 92 GLU A N 1
ATOM 731 C CA . GLU A 1 92 ? -4.088 -7.627 -13.977 1.00 87.12 92 GLU A CA 1
ATOM 732 C C . GLU A 1 92 ? -3.040 -6.502 -13.966 1.00 87.12 92 GLU A C 1
ATOM 734 O O . GLU A 1 92 ? -1.838 -6.757 -13.908 1.00 87.12 92 GLU A O 1
ATOM 739 N N . THR A 1 93 ? -3.484 -5.242 -13.978 1.00 89.38 93 THR A N 1
ATOM 740 C CA . THR A 1 93 ? -2.626 -4.051 -14.041 1.00 89.38 93 THR A CA 1
ATOM 741 C C . THR A 1 93 ? -2.775 -3.160 -12.807 1.00 89.38 93 THR A C 1
ATOM 743 O O . THR A 1 93 ? -3.644 -3.367 -11.957 1.00 89.38 93 THR A O 1
ATOM 746 N N . ALA A 1 94 ? -1.945 -2.111 -12.727 1.00 91.00 94 ALA A N 1
ATOM 747 C CA . ALA A 1 94 ? -2.098 -1.049 -11.736 1.00 91.00 94 ALA A CA 1
ATOM 748 C C . ALA A 1 94 ? -3.523 -0.470 -11.779 1.00 91.00 94 ALA A C 1
ATOM 750 O O . ALA A 1 94 ? -3.984 0.005 -12.817 1.00 91.00 94 ALA A O 1
ATOM 751 N N . CYS A 1 95 ? -4.218 -0.527 -10.646 1.00 94.06 95 CYS A N 1
ATOM 752 C CA . CYS A 1 95 ? -5.631 -0.184 -10.525 1.00 94.06 95 CYS A CA 1
ATOM 753 C C . CYS A 1 95 ? -5.901 0.604 -9.242 1.00 94.06 95 CYS A C 1
ATOM 755 O O . CYS A 1 95 ? -5.023 0.760 -8.387 1.00 94.06 95 CYS A O 1
ATOM 757 N N . THR A 1 96 ? -7.132 1.084 -9.087 1.00 93.88 96 THR A N 1
ATOM 758 C CA . THR A 1 96 ? -7.527 1.874 -7.918 1.00 93.88 96 THR A CA 1
ATOM 759 C C . THR A 1 96 ? -7.438 1.069 -6.624 1.00 93.88 96 THR A C 1
ATOM 761 O O . THR A 1 96 ? -7.051 1.629 -5.609 1.00 93.88 96 THR A O 1
ATOM 764 N N . HIS A 1 97 ? -7.687 -0.247 -6.656 1.00 94.88 97 HIS A N 1
ATOM 765 C CA . HIS A 1 97 ? -7.534 -1.125 -5.486 1.00 94.88 97 HIS A CA 1
ATOM 766 C C . HIS A 1 97 ? -6.082 -1.171 -4.995 1.00 94.88 97 HIS A C 1
ATOM 768 O O . HIS A 1 97 ? -5.813 -1.012 -3.806 1.00 94.88 97 HIS A O 1
ATOM 774 N N . LEU A 1 98 ? -5.124 -1.326 -5.918 1.00 94.38 98 LEU A N 1
ATOM 775 C CA . LEU A 1 98 ? -3.700 -1.250 -5.584 1.00 94.38 98 LEU A CA 1
ATOM 776 C C . LEU A 1 98 ? -3.344 0.143 -5.056 1.00 94.38 98 LEU A C 1
ATOM 778 O O . LEU A 1 98 ? -2.626 0.258 -4.068 1.00 94.38 98 LEU A O 1
ATOM 782 N N . GLY A 1 99 ? -3.884 1.194 -5.678 1.00 93.94 99 GLY A N 1
ATOM 783 C CA . GLY A 1 99 ? -3.775 2.564 -5.181 1.00 93.94 99 GLY A CA 1
ATOM 784 C C . GLY A 1 99 ? -4.287 2.724 -3.749 1.00 93.94 99 GLY A C 1
ATOM 785 O O . GLY A 1 99 ? -3.621 3.370 -2.950 1.00 93.94 99 GLY A O 1
ATOM 786 N N . ALA A 1 100 ? -5.407 2.085 -3.411 1.00 94.12 100 ALA A N 1
ATOM 787 C CA . ALA A 1 100 ? -6.015 2.120 -2.085 1.00 94.12 100 ALA A CA 1
ATOM 788 C C . ALA A 1 100 ? -5.121 1.447 -1.045 1.00 94.12 100 ALA A C 1
ATOM 790 O O . ALA A 1 100 ? -4.829 2.042 -0.014 1.00 94.12 100 ALA A O 1
ATOM 791 N N . ALA A 1 101 ? -4.576 0.270 -1.370 1.00 94.00 101 ALA A N 1
ATOM 792 C CA . ALA A 1 101 ? -3.584 -0.396 -0.530 1.00 94.00 101 ALA A CA 1
ATOM 793 C C . ALA A 1 101 ? -2.358 0.491 -0.276 1.00 94.00 101 ALA A C 1
ATOM 795 O O . ALA A 1 101 ? -1.914 0.626 0.861 1.00 94.00 101 ALA A O 1
ATOM 796 N N . PHE A 1 102 ? -1.821 1.126 -1.322 1.00 93.12 102 PHE A N 1
ATOM 797 C CA . PHE A 1 102 ? -0.687 2.034 -1.177 1.00 93.12 102 PHE A CA 1
ATOM 798 C C . PHE A 1 102 ? -1.035 3.297 -0.376 1.00 93.12 102 PHE A C 1
ATOM 800 O O . PHE A 1 102 ? -0.215 3.702 0.440 1.00 93.12 102 PHE A O 1
ATOM 807 N N . SER A 1 103 ? -2.211 3.905 -0.574 1.00 93.44 103 SER A N 1
ATOM 808 C CA . SER A 1 103 ? -2.659 5.077 0.201 1.00 93.44 103 SER A CA 1
ATOM 809 C C . SER A 1 103 ? -2.775 4.731 1.678 1.00 93.44 103 SER A C 1
ATOM 811 O O . SER A 1 103 ? -2.143 5.373 2.510 1.00 93.44 103 SER A O 1
ATOM 813 N N . LEU A 1 104 ? -3.461 3.626 1.980 1.00 91.38 104 LEU A N 1
ATOM 814 C CA . LEU A 1 104 ? -3.645 3.130 3.337 1.00 91.38 104 LEU A CA 1
ATOM 815 C C . LEU A 1 104 ? -2.305 2.885 4.033 1.00 91.38 104 LEU A C 1
ATOM 817 O O . LEU A 1 104 ? -2.091 3.331 5.150 1.00 91.38 104 LEU A O 1
ATOM 821 N N . ILE A 1 105 ? -1.358 2.230 3.354 1.00 90.38 105 ILE A N 1
ATOM 822 C CA . ILE A 1 105 ? -0.017 2.002 3.905 1.00 90.38 105 ILE A CA 1
ATOM 823 C C . ILE A 1 105 ? 0.731 3.316 4.141 1.00 90.38 105 ILE A C 1
ATOM 825 O O . ILE A 1 105 ? 1.543 3.377 5.057 1.00 90.38 105 ILE A O 1
ATOM 829 N N . LEU A 1 106 ? 0.535 4.342 3.311 1.00 89.25 106 LEU A N 1
ATOM 830 C CA . LEU A 1 106 ? 1.231 5.621 3.454 1.00 89.25 106 LEU A CA 1
ATOM 831 C C . LEU A 1 106 ? 0.672 6.465 4.604 1.00 89.25 106 LEU A C 1
ATOM 833 O O . LEU A 1 106 ? 1.464 7.116 5.287 1.00 89.25 106 LEU A O 1
ATOM 837 N N . GLU A 1 107 ? -0.643 6.437 4.802 1.00 86.94 107 GLU A N 1
ATOM 838 C CA . GLU A 1 107 ? -1.370 7.229 5.799 1.00 86.94 107 GLU A CA 1
ATOM 839 C C . GLU A 1 107 ? -1.370 6.535 7.171 1.00 86.94 107 GLU A C 1
ATOM 841 O O . GLU A 1 107 ? -0.927 7.108 8.165 1.00 86.94 107 GLU A O 1
ATOM 846 N N . GLU A 1 108 ? -1.714 5.248 7.212 1.00 85.88 108 GLU A N 1
ATOM 847 C CA . GLU A 1 108 ? -1.953 4.478 8.440 1.00 85.88 108 GLU A CA 1
ATOM 848 C C . GLU A 1 108 ? -0.721 3.689 8.917 1.00 85.88 108 GLU A C 1
ATOM 850 O O . GLU A 1 108 ? -0.827 2.633 9.542 1.00 85.88 108 GLU A O 1
ATOM 855 N N . LYS A 1 109 ? 0.500 4.175 8.649 1.00 80.88 109 LYS A N 1
ATOM 856 C CA . LYS A 1 109 ? 1.753 3.471 9.017 1.00 80.88 109 LYS A CA 1
ATOM 857 C C . LYS A 1 109 ? 1.836 3.100 10.497 1.00 80.88 109 LYS A C 1
ATOM 859 O O . LYS A 1 109 ? 2.366 2.042 10.843 1.00 80.88 109 LYS A O 1
ATOM 864 N N . LEU A 1 110 ? 1.363 3.991 11.365 1.00 75.25 110 LEU A N 1
ATOM 865 C CA . LEU A 1 110 ? 1.363 3.786 12.812 1.00 75.25 110 LEU A CA 1
ATOM 866 C C . LEU A 1 110 ? 0.283 2.780 13.220 1.00 75.25 110 LEU A C 1
ATOM 868 O O . LEU A 1 110 ? 0.594 1.828 13.931 1.00 75.25 110 LEU A O 1
ATOM 872 N N . ALA A 1 111 ? -0.944 2.933 12.712 1.00 75.88 111 ALA A N 1
ATOM 873 C CA . ALA A 1 111 ? -2.066 2.050 13.027 1.00 75.88 111 ALA A CA 1
ATOM 874 C C . ALA A 1 111 ? -1.857 0.617 12.503 1.00 75.88 111 ALA A C 1
ATOM 876 O O . ALA A 1 111 ? -2.201 -0.355 13.169 1.00 75.88 111 ALA A O 1
ATOM 877 N N . LEU A 1 112 ? -1.170 0.466 11.367 1.00 77.31 112 LEU A N 1
ATOM 878 C CA . LEU A 1 112 ? -0.716 -0.825 10.841 1.00 77.31 112 LEU A CA 1
ATOM 879 C C . LEU A 1 112 ? 0.439 -1.442 11.661 1.00 77.31 112 LEU A C 1
ATOM 881 O O . LEU A 1 112 ? 0.900 -2.547 11.366 1.00 77.31 112 LEU A O 1
ATOM 885 N N . GLY A 1 113 ? 0.975 -0.747 12.666 1.00 73.94 113 GLY A N 1
ATOM 886 C CA . GLY A 1 113 ? 2.134 -1.207 13.434 1.00 73.94 113 GLY A CA 1
ATOM 887 C C . GLY A 1 113 ? 3.391 -1.373 12.571 1.00 73.94 113 GLY A C 1
ATOM 888 O O . GLY A 1 113 ? 4.202 -2.275 12.812 1.00 73.94 113 GLY A O 1
ATOM 889 N N . LEU A 1 114 ? 3.524 -0.556 11.516 1.00 70.62 114 LEU A N 1
ATOM 890 C CA . LEU A 1 114 ? 4.716 -0.470 10.662 1.00 70.62 114 LEU A CA 1
ATOM 891 C C . LEU A 1 114 ? 5.732 0.533 11.218 1.00 70.62 114 LEU A C 1
ATOM 893 O O . LEU A 1 114 ? 6.934 0.385 10.988 1.00 70.62 114 LEU A O 1
ATOM 897 N N . ALA A 1 115 ? 5.261 1.543 11.942 1.00 57.31 115 ALA A N 1
ATOM 898 C CA . ALA A 1 115 ? 6.084 2.518 12.637 1.00 57.31 115 ALA A CA 1
ATOM 899 C C . ALA A 1 115 ? 5.918 2.353 14.153 1.00 57.31 115 ALA A C 1
ATOM 901 O O . ALA A 1 115 ? 4.818 2.101 14.641 1.00 57.31 115 ALA A O 1
ATOM 902 N N . ALA A 1 116 ? 7.021 2.473 14.893 1.00 53.16 116 ALA A N 1
ATOM 903 C CA . ALA A 1 116 ? 6.941 2.621 16.338 1.00 53.16 116 ALA A CA 1
ATOM 904 C C . ALA A 1 116 ? 6.368 4.016 16.642 1.00 53.16 116 ALA A C 1
ATOM 906 O O . ALA A 1 116 ? 6.762 4.971 15.961 1.00 53.16 116 ALA A O 1
ATOM 907 N N . PRO A 1 117 ? 5.467 4.159 17.632 1.00 50.56 117 PRO A N 1
ATOM 908 C CA . PRO A 1 117 ? 5.117 5.481 18.131 1.00 50.56 117 PRO A CA 1
ATOM 909 C C . PRO A 1 117 ? 6.415 6.208 18.513 1.00 50.56 117 PRO A C 1
ATOM 911 O O . PRO A 1 117 ? 7.331 5.561 19.041 1.00 50.56 117 PRO A O 1
ATOM 914 N N . PRO A 1 118 ? 6.553 7.512 18.201 1.00 53.38 118 PRO A N 1
ATOM 915 C CA . PRO A 1 118 ? 7.707 8.263 18.667 1.00 53.38 118 PRO A CA 1
ATOM 916 C C . PRO A 1 118 ? 7.801 8.071 20.184 1.00 53.38 118 PRO A C 1
ATOM 918 O O . PRO A 1 118 ? 6.758 8.119 20.843 1.00 53.38 118 PRO A O 1
ATOM 921 N N . PRO A 1 119 ? 9.001 7.798 20.735 1.00 53.16 119 PRO A N 1
ATOM 922 C CA . PRO A 1 119 ? 9.145 7.682 22.176 1.00 53.16 119 PRO A CA 1
ATOM 923 C C . PRO A 1 119 ? 8.548 8.943 22.791 1.00 53.16 119 PRO A C 1
ATOM 925 O O . PRO A 1 119 ? 8.829 10.053 22.324 1.00 53.16 119 PRO A O 1
ATOM 928 N N . GLU A 1 120 ? 7.653 8.742 23.756 1.00 47.84 120 GLU A N 1
ATOM 929 C CA . GLU A 1 120 ? 7.010 9.817 24.492 1.00 47.84 120 GLU A CA 1
ATOM 930 C C . GLU A 1 120 ? 8.105 10.792 24.910 1.00 47.84 120 GLU A C 1
ATOM 932 O O . GLU A 1 120 ? 9.119 10.394 25.491 1.00 47.84 120 GLU A O 1
ATOM 937 N N . LYS A 1 121 ? 7.971 12.050 24.481 1.00 47.72 121 LYS A N 1
ATOM 938 C CA . LYS A 1 121 ? 8.939 13.078 24.832 1.00 47.72 121 LYS A CA 1
ATOM 939 C C . LYS A 1 121 ? 8.830 13.203 26.341 1.00 47.72 121 LYS A C 1
ATOM 941 O O . LYS A 1 121 ? 7.875 13.801 26.827 1.00 47.72 121 LYS A O 1
ATOM 946 N N . THR A 1 122 ? 9.767 12.615 27.076 1.00 47.66 122 THR A N 1
ATOM 947 C CA . THR A 1 122 ? 9.973 12.982 28.471 1.00 47.66 122 THR A CA 1
ATOM 948 C C . THR A 1 122 ? 10.043 14.506 28.487 1.00 47.66 122 THR A C 1
ATOM 950 O O . THR A 1 122 ? 10.832 15.057 27.705 1.00 47.66 122 THR A O 1
ATOM 953 N N . PRO A 1 123 ? 9.196 15.199 29.268 1.00 51.97 123 PRO A N 1
ATOM 954 C CA . PRO A 1 123 ? 9.335 16.630 29.450 1.00 51.97 123 PRO A CA 1
ATOM 955 C C . PRO A 1 123 ? 10.803 16.924 29.739 1.00 51.97 123 PRO A C 1
ATOM 957 O O . PRO A 1 123 ? 11.418 16.267 30.578 1.00 51.97 123 PRO A O 1
ATOM 960 N N . ILE A 1 124 ? 11.383 17.849 28.981 1.00 58.22 124 ILE A N 1
ATOM 961 C CA . ILE A 1 124 ? 12.687 18.434 29.285 1.00 58.22 124 ILE A CA 1
ATOM 962 C C . ILE A 1 124 ? 12.556 19.246 30.581 1.00 58.22 124 ILE A C 1
ATOM 964 O O . ILE A 1 124 ? 12.514 20.470 30.567 1.00 58.22 124 ILE A O 1
ATOM 968 N N . GLU A 1 125 ? 12.431 18.556 31.710 1.00 51.62 125 GLU A N 1
ATOM 969 C CA . GLU A 1 125 ? 12.670 19.122 33.029 1.00 51.62 125 GLU A CA 1
ATOM 970 C C . GLU A 1 125 ? 14.186 19.324 33.125 1.00 51.62 125 GLU A C 1
ATOM 972 O O . GLU A 1 125 ? 14.946 18.379 33.337 1.00 51.62 125 GLU A O 1
ATOM 977 N N . GLY A 1 126 ? 14.639 20.538 32.816 1.00 50.22 126 GLY A N 1
ATOM 978 C CA . GLY A 1 126 ? 16.067 20.833 32.780 1.00 50.22 126 GLY A CA 1
ATOM 979 C C . GLY A 1 126 ? 16.462 22.113 32.054 1.00 50.22 126 GLY A C 1
ATOM 980 O O . GLY A 1 126 ? 17.502 22.126 31.407 1.00 50.22 126 GLY A O 1
ATOM 981 N N . LEU A 1 127 ? 15.693 23.202 32.168 1.00 47.78 127 L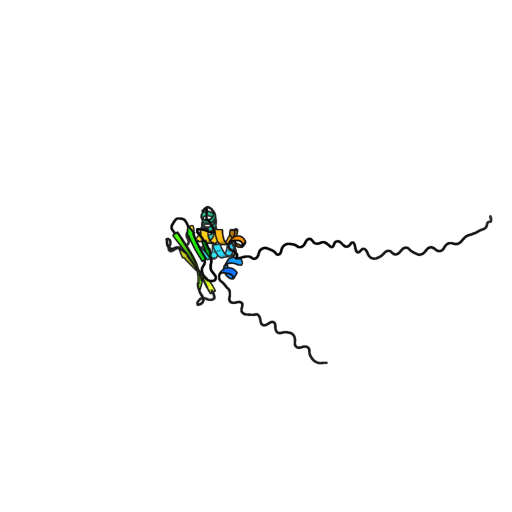EU A N 1
ATOM 982 C CA . LEU A 1 127 ? 16.335 24.520 32.228 1.00 47.78 127 LEU A CA 1
ATOM 983 C C . LEU A 1 127 ? 16.812 24.713 33.674 1.00 47.78 127 LEU A C 1
ATOM 985 O O . LEU A 1 127 ? 16.216 25.452 34.454 1.00 47.78 127 LEU A O 1
ATOM 989 N N . SER A 1 128 ? 17.880 24.013 34.056 1.00 51.59 128 SER A N 1
ATOM 990 C CA . SER A 1 128 ? 18.729 24.552 35.111 1.00 51.59 128 SER A CA 1
ATOM 991 C C . SER A 1 128 ? 19.441 25.744 34.486 1.00 51.59 128 SER A C 1
ATOM 993 O O . SER A 1 128 ? 20.264 25.581 33.590 1.00 51.59 128 SER A O 1
ATOM 995 N N . ASP A 1 129 ? 19.025 26.942 34.897 1.00 57.38 129 ASP A N 1
ATOM 996 C CA . ASP A 1 129 ? 19.729 28.202 34.671 1.00 57.38 129 ASP A CA 1
ATOM 997 C C . ASP A 1 129 ? 21.139 28.050 35.262 1.00 57.38 129 ASP A C 1
ATOM 999 O O . ASP A 1 129 ? 21.388 28.297 36.437 1.00 57.38 129 ASP A O 1
ATOM 1003 N N . GLU A 1 130 ? 22.059 27.532 34.454 1.00 57.28 130 GLU A N 1
ATOM 1004 C CA . GLU A 1 130 ? 23.484 27.648 34.689 1.00 57.28 130 GLU A CA 1
ATOM 1005 C C . GLU A 1 130 ? 23.944 28.911 33.964 1.00 57.28 130 GLU A C 1
ATOM 1007 O O . GLU A 1 130 ? 24.286 28.914 32.784 1.00 57.28 130 GLU A O 1
ATOM 1012 N N . ARG A 1 131 ? 23.897 30.035 34.679 1.00 41.59 131 ARG A N 1
ATOM 1013 C CA . ARG A 1 131 ? 24.745 31.192 34.386 1.00 41.59 131 ARG A CA 1
ATOM 1014 C C . ARG A 1 131 ? 25.962 31.112 35.296 1.00 41.59 131 ARG A C 1
ATOM 1016 O O . ARG A 1 131 ? 25.859 31.435 36.478 1.00 41.59 131 ARG A O 1
ATOM 1023 N N . PRO A 1 132 ? 27.121 30.676 34.790 1.00 45.44 132 PRO A N 1
ATOM 1024 C CA . PRO A 1 132 ? 28.389 30.943 35.437 1.00 45.44 132 PRO A CA 1
ATOM 1025 C C . PRO A 1 132 ? 28.832 32.376 35.101 1.00 45.44 132 PRO A C 1
ATOM 1027 O O . PRO A 1 132 ? 28.456 32.904 34.063 1.00 45.44 132 PRO A O 1
ATOM 1030 N N . TRP A 1 133 ? 29.679 32.933 35.969 1.00 51.41 133 TRP A N 1
ATOM 1031 C CA . TRP A 1 133 ? 30.506 34.143 35.826 1.00 51.41 133 TRP A CA 1
ATOM 1032 C C . TRP A 1 133 ? 29.807 35.521 35.834 1.00 51.41 133 TRP A C 1
ATOM 1034 O O . TRP A 1 133 ? 29.522 36.119 34.818 1.00 51.41 133 TRP A O 1
ATOM 1044 N N . GLU A 1 134 ? 29.663 36.107 37.020 1.00 46.12 134 GLU A N 1
ATOM 1045 C CA . GLU A 1 134 ? 30.325 37.383 37.343 1.00 46.12 134 GLU A CA 1
ATOM 1046 C C . GLU A 1 134 ? 30.345 37.487 38.870 1.00 46.12 134 GLU A C 1
ATOM 1048 O O . GLU A 1 134 ? 29.370 37.844 39.526 1.00 46.12 134 GLU A O 1
ATOM 1053 N N . ALA A 1 135 ? 31.446 37.007 39.448 1.00 51.09 135 ALA A N 1
ATOM 1054 C CA . ALA A 1 135 ? 31.704 37.132 40.867 1.00 51.09 135 ALA A CA 1
ATOM 1055 C C . ALA A 1 135 ? 32.088 38.585 41.153 1.00 51.09 135 ALA A C 1
ATOM 1057 O O . ALA A 1 135 ? 33.125 39.076 40.706 1.00 51.09 135 ALA A O 1
ATOM 1058 N N . ASP A 1 136 ? 31.188 39.223 41.887 1.00 50.09 136 ASP A N 1
ATOM 1059 C CA . ASP A 1 136 ? 31.324 40.443 42.668 1.00 50.09 136 ASP A CA 1
ATOM 1060 C C . ASP A 1 136 ? 32.768 40.673 43.158 1.00 50.09 136 ASP A C 1
ATOM 1062 O O . ASP A 1 136 ? 33.352 39.868 43.892 1.00 50.09 136 ASP A O 1
ATOM 1066 N N . HIS A 1 137 ? 33.360 41.777 42.701 1.00 54.38 137 HIS A N 1
ATOM 1067 C CA . HIS A 1 137 ? 34.654 42.263 43.163 1.00 54.38 137 HIS A CA 1
ATOM 1068 C C . HIS A 1 137 ? 34.588 42.586 44.671 1.00 54.38 137 HIS A C 1
ATOM 1070 O O . HIS A 1 137 ? 33.682 43.298 45.102 1.00 54.38 137 HIS A O 1
ATOM 1076 N N . PRO A 1 138 ? 35.557 42.125 45.482 1.00 54.56 138 PRO A N 1
ATOM 1077 C CA . PRO A 1 138 ? 35.466 42.185 46.935 1.00 54.56 138 PRO A CA 1
ATOM 1078 C C . PRO A 1 138 ? 35.546 43.611 47.497 1.00 54.56 138 PRO A C 1
ATOM 1080 O O . PRO A 1 138 ? 36.441 44.395 47.174 1.00 54.56 138 PRO A O 1
ATOM 1083 N N . LEU A 1 139 ? 34.627 43.887 48.425 1.00 50.22 139 LEU A N 1
ATOM 1084 C CA . LEU A 1 139 ? 34.627 45.015 49.353 1.00 50.22 139 LEU A CA 1
ATOM 1085 C C . LEU A 1 139 ? 35.966 45.153 50.095 1.00 50.22 139 LEU A C 1
ATOM 1087 O O . LEU A 1 139 ? 36.404 44.245 50.799 1.00 50.22 139 LEU A O 1
ATOM 1091 N N . GLY A 1 140 ? 36.540 46.353 50.027 1.00 44.75 140 GLY A N 1
ATOM 1092 C CA . GLY A 1 140 ? 37.620 46.811 50.895 1.00 44.75 140 GLY A CA 1
ATOM 1093 C C . GLY A 1 140 ? 37.446 48.291 51.232 1.00 44.75 140 GLY A C 1
ATOM 1094 O O . GLY A 1 140 ? 38.033 49.148 50.583 1.00 44.75 140 GLY A O 1
ATOM 1095 N N . ASN A 1 141 ? 36.622 48.595 52.237 1.00 49.88 141 ASN A N 1
ATOM 1096 C CA . ASN A 1 141 ? 36.651 49.877 52.957 1.00 49.88 141 ASN A CA 1
ATOM 1097 C C . ASN A 1 141 ? 37.825 49.818 53.956 1.00 49.88 141 ASN A C 1
ATOM 1099 O O . ASN A 1 141 ? 38.041 48.751 54.538 1.00 49.88 141 ASN A O 1
ATOM 1103 N N . PRO A 1 142 ? 38.580 50.903 54.198 1.00 49.00 142 PRO A N 1
ATOM 1104 C CA . PRO A 1 142 ? 38.198 51.769 55.315 1.00 49.00 142 PRO A CA 1
ATOM 1105 C C . PRO A 1 142 ? 38.527 53.264 55.121 1.00 49.00 142 PRO A C 1
ATOM 1107 O O . PRO A 1 142 ? 39.619 53.647 54.722 1.00 49.00 142 PRO A O 1
ATOM 1110 N N . SER A 1 143 ? 37.569 54.088 55.539 1.00 45.81 143 SER A N 1
ATOM 1111 C CA . SER A 1 143 ? 37.711 55.169 56.524 1.00 45.81 143 SER A CA 1
ATOM 1112 C C . SER A 1 143 ? 38.808 56.240 56.383 1.00 45.81 143 SER A C 1
ATOM 1114 O O . SER A 1 143 ? 40.002 55.978 56.422 1.00 45.81 143 SER A O 1
ATOM 1116 N N . ALA A 1 144 ? 38.318 57.472 56.555 1.00 45.81 144 ALA A N 1
ATOM 1117 C CA . ALA A 1 144 ? 38.960 58.605 57.224 1.00 45.81 144 ALA A CA 1
ATOM 1118 C C . ALA A 1 144 ? 39.947 59.472 56.421 1.00 45.81 144 ALA A C 1
ATOM 1120 O O . ALA A 1 144 ? 41.120 59.169 56.265 1.00 45.81 144 ALA A O 1
ATOM 1121 N N . GLY A 1 145 ? 39.494 60.704 56.174 1.00 42.81 145 GLY A N 1
ATOM 1122 C CA . GLY A 1 145 ? 40.067 61.806 56.941 1.00 42.81 145 GLY A CA 1
ATOM 1123 C C . GLY A 1 145 ? 40.949 62.794 56.179 1.00 42.81 145 GLY A C 1
ATOM 1124 O O . GLY A 1 145 ? 41.989 62.450 55.643 1.00 42.81 145 GLY A O 1
ATOM 1125 N N . HIS A 1 146 ? 40.571 64.063 56.347 1.00 48.91 146 HIS A N 1
ATOM 1126 C CA . HIS A 1 146 ? 41.409 65.267 56.301 1.00 48.91 146 HIS A CA 1
ATOM 1127 C C . HIS A 1 146 ? 41.828 65.771 54.902 1.00 48.91 146 HIS A C 1
ATOM 1129 O O . HIS A 1 146 ? 42.508 65.096 54.153 1.00 48.91 146 HIS A O 1
ATOM 1135 N N . ARG A 1 147 ? 41.322 66.919 54.427 1.00 44.94 147 ARG A N 1
ATOM 1136 C CA . ARG A 1 147 ? 41.517 68.328 54.855 1.00 44.94 147 ARG A CA 1
ATOM 1137 C C . ARG A 1 147 ? 42.672 69.001 54.095 1.00 44.94 147 ARG A C 1
ATOM 1139 O O . ARG A 1 147 ? 43.798 68.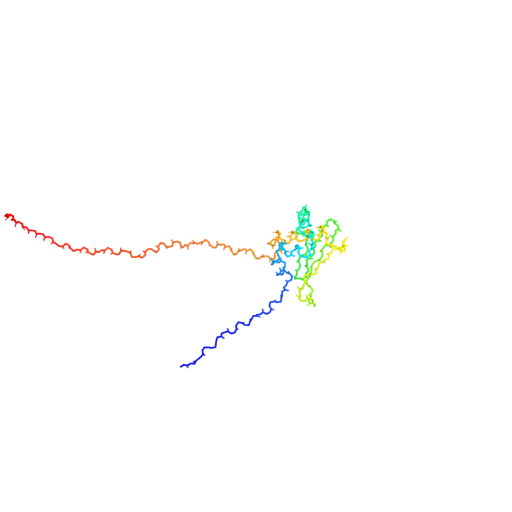529 54.144 1.00 44.94 147 ARG A O 1
ATOM 1146 N N . LYS A 1 148 ? 42.346 70.217 53.632 1.00 46.75 148 LYS A N 1
ATOM 1147 C CA . LYS A 1 148 ? 43.166 71.371 53.204 1.00 46.75 148 LYS A CA 1
ATOM 1148 C C . LYS A 1 148 ? 43.240 71.535 51.687 1.00 46.75 148 LYS A C 1
ATOM 1150 O O . LYS A 1 148 ? 43.681 70.638 50.993 1.00 46.75 148 LYS A O 1
ATOM 1155 N N . VAL A 1 149 ? 42.582 72.556 51.131 1.00 50.22 149 VAL A N 1
ATOM 1156 C CA . VAL A 1 149 ? 43.001 73.977 51.067 1.00 50.22 149 VAL A CA 1
ATOM 1157 C C . VAL A 1 149 ? 44.430 74.132 50.554 1.00 50.22 149 VAL A C 1
ATOM 1159 O O . VAL A 1 149 ? 45.374 73.881 51.299 1.00 50.22 149 VAL A O 1
ATOM 1162 N N . ASN A 1 150 ? 44.567 74.543 49.294 1.00 46.19 150 ASN A N 1
ATOM 1163 C CA . ASN A 1 150 ? 45.192 75.813 48.926 1.00 46.19 150 ASN A CA 1
ATOM 1164 C C . ASN A 1 150 ? 44.813 76.174 47.486 1.00 46.19 150 ASN A C 1
ATOM 1166 O O . ASN A 1 150 ? 44.857 75.255 46.642 1.00 46.19 150 ASN A O 1
#

Radius of gyration: 31.85 Å; chains: 1; bounding box: 68×90×72 Å

pLDDT: mean 74.38, std 19.5, range [35.78, 95.25]

Sequence (150 aa):
MDLHPGRTTMKEKKMIRLKDKLSHLTYTQACKFLGTNGGKLIRQGGKYDIDLTEQVTLTRHLFQLHVNGAVVTMQLDPLKHQRLHYKCSACETACTHLGAAFSLILEEKLALGLAAPPPEKTPIEGLSDERPWEADHPLGNPSAGHRKVN